Protein AF-A0A959Y8T2-F1 (afdb_monomer)

Secondary structure (DSSP, 8-state):
-PEEE-GGG--HHHHHHHHHHSSS--GGGSHHHHHHHSTT-EEEE-TTS-EEEE-EEEETTEEEE---

Structure (mmCIF, N/CA/C/O backbone):
data_AF-A0A959Y8T2-F1
#
_entry.id   AF-A0A959Y8T2-F1
#
loop_
_atom_site.group_PDB
_atom_site.id
_atom_site.type_symbol
_atom_site.label_atom_id
_atom_site.label_alt_id
_atom_site.label_comp_id
_atom_site.label_asym_id
_atom_site.label_entity_id
_atom_site.label_seq_id
_atom_site.pdbx_PDB_ins_code
_atom_site.Cartn_x
_atom_site.Cartn_y
_atom_site.Cartn_z
_atom_site.occupancy
_atom_site.B_iso_or_equiv
_atom_site.auth_seq_id
_atom_site.auth_comp_id
_atom_site.auth_asym_id
_atom_site.auth_atom_id
_atom_site.pdbx_PDB_model_num
ATOM 1 N N . MET A 1 1 ? -8.006 -7.407 -13.880 1.00 84.62 1 MET A N 1
ATOM 2 C CA . MET A 1 1 ? -8.970 -7.676 -12.781 1.00 84.62 1 MET A CA 1
ATOM 3 C C . MET A 1 1 ? -8.346 -7.189 -11.489 1.00 84.62 1 MET A C 1
ATOM 5 O O . MET A 1 1 ? -7.291 -7.680 -11.109 1.00 84.62 1 MET A O 1
ATOM 9 N N . ILE A 1 2 ? -8.999 -6.258 -10.789 1.00 91.00 2 ILE A N 1
ATOM 10 C CA . ILE A 1 2 ? -8.436 -5.689 -9.560 1.00 91.00 2 ILE A CA 1
ATOM 11 C C . ILE A 1 2 ? -8.624 -6.668 -8.397 1.00 91.00 2 ILE A C 1
ATOM 13 O O . ILE A 1 2 ? -9.747 -7.025 -8.039 1.00 91.00 2 ILE A O 1
ATOM 17 N N . ARG A 1 3 ? -7.511 -7.078 -7.788 1.00 93.31 3 ARG A N 1
ATOM 18 C CA . ARG A 1 3 ? -7.458 -7.891 -6.573 1.00 93.31 3 ARG A CA 1
ATOM 19 C C . ARG A 1 3 ? -7.190 -7.005 -5.366 1.00 93.31 3 ARG A C 1
ATOM 21 O O . ARG A 1 3 ? -6.275 -6.188 -5.373 1.00 93.31 3 ARG A O 1
ATOM 28 N N . HIS A 1 4 ? -7.964 -7.218 -4.310 1.00 94.12 4 HIS A N 1
ATOM 29 C CA . HIS A 1 4 ? -7.760 -6.578 -3.016 1.00 94.12 4 HIS A CA 1
ATOM 30 C C . HIS A 1 4 ? -6.965 -7.502 -2.091 1.00 94.12 4 HIS A C 1
ATOM 32 O O . HIS A 1 4 ? -7.342 -8.655 -1.877 1.00 94.12 4 HIS A O 1
ATOM 38 N N . LEU A 1 5 ? -5.847 -6.999 -1.574 1.00 94.50 5 LEU A N 1
ATOM 39 C CA . LEU A 1 5 ? -4.980 -7.676 -0.618 1.00 94.50 5 LEU A CA 1
ATOM 40 C C . LEU A 1 5 ? -5.133 -7.021 0.751 1.00 94.50 5 LEU A C 1
ATOM 42 O O . LEU A 1 5 ? -4.863 -5.830 0.911 1.00 94.50 5 LEU A O 1
ATOM 46 N N . ARG A 1 6 ? -5.514 -7.825 1.744 1.00 94.38 6 ARG A N 1
ATOM 47 C CA . ARG A 1 6 ? -5.460 -7.418 3.152 1.00 94.38 6 ARG A CA 1
ATOM 48 C C . ARG A 1 6 ? -4.014 -7.252 3.599 1.00 94.38 6 ARG A C 1
ATOM 50 O O . ARG A 1 6 ? -3.143 -7.914 3.043 1.00 94.38 6 ARG A O 1
ATOM 57 N N . HIS A 1 7 ? -3.776 -6.455 4.639 1.00 93.50 7 HIS A N 1
ATOM 58 C CA . HIS A 1 7 ? -2.429 -6.153 5.141 1.00 93.50 7 HIS A CA 1
ATOM 59 C C . HIS A 1 7 ? -1.560 -7.408 5.342 1.00 93.50 7 HIS A C 1
ATOM 61 O O . HIS A 1 7 ? -0.403 -7.447 4.940 1.00 93.50 7 HIS A O 1
ATOM 67 N N . GLU A 1 8 ? -2.145 -8.464 5.908 1.00 94.19 8 GLU A N 1
ATOM 68 C CA . GLU A 1 8 ? -1.472 -9.742 6.185 1.00 94.19 8 GLU A CA 1
ATOM 69 C C . GLU A 1 8 ? -1.071 -10.518 4.921 1.00 94.19 8 GLU A C 1
ATOM 71 O O . GLU A 1 8 ? -0.155 -11.334 4.960 1.00 94.19 8 GLU A O 1
ATOM 76 N N . ALA A 1 9 ? -1.750 -10.273 3.799 1.00 95.12 9 ALA A N 1
ATOM 77 C CA . ALA A 1 9 ? -1.483 -10.919 2.519 1.00 95.12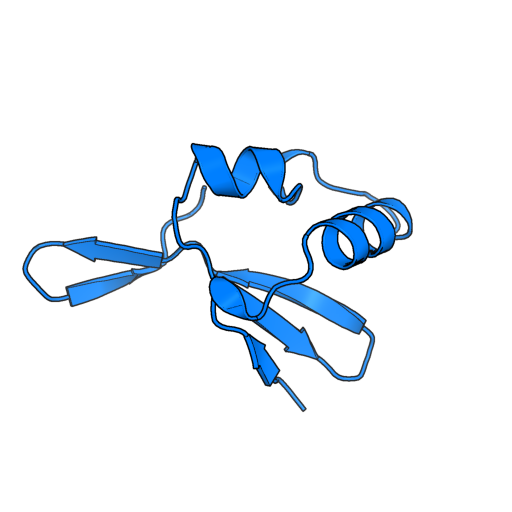 9 ALA A CA 1
ATOM 78 C C . ALA A 1 9 ? -0.439 -10.166 1.675 1.00 95.12 9 ALA A C 1
ATOM 80 O O . ALA A 1 9 ? -0.131 -10.596 0.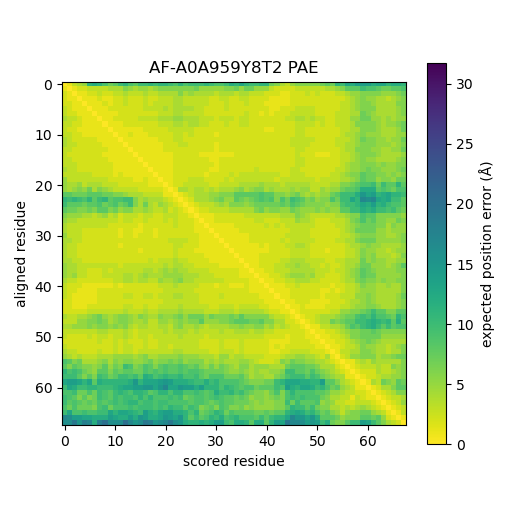563 1.00 95.12 9 ALA A O 1
ATOM 81 N N . ILE A 1 10 ? 0.081 -9.033 2.162 1.00 95.00 10 ILE A N 1
ATOM 82 C CA . ILE A 1 10 ? 1.060 -8.221 1.439 1.00 95.00 10 ILE A CA 1
ATOM 83 C C . ILE A 1 10 ? 2.469 -8.755 1.708 1.00 95.00 10 ILE A C 1
ATOM 85 O O . ILE A 1 10 ? 2.999 -8.625 2.813 1.00 95.00 10 ILE A O 1
ATOM 89 N N . ASP A 1 11 ? 3.124 -9.270 0.665 1.00 95.50 11 ASP A N 1
ATOM 90 C CA . ASP A 1 11 ? 4.574 -9.464 0.683 1.00 95.50 11 ASP A CA 1
ATOM 91 C C . ASP A 1 11 ? 5.266 -8.104 0.505 1.00 95.50 11 ASP A C 1
ATOM 93 O O . ASP A 1 11 ? 5.359 -7.552 -0.595 1.00 95.50 11 ASP A O 1
ATOM 97 N N . LYS A 1 12 ? 5.752 -7.548 1.619 1.00 94.38 12 LYS A N 1
ATOM 98 C CA . LYS A 1 12 ? 6.424 -6.240 1.656 1.00 94.38 12 LYS A CA 1
ATOM 99 C C . 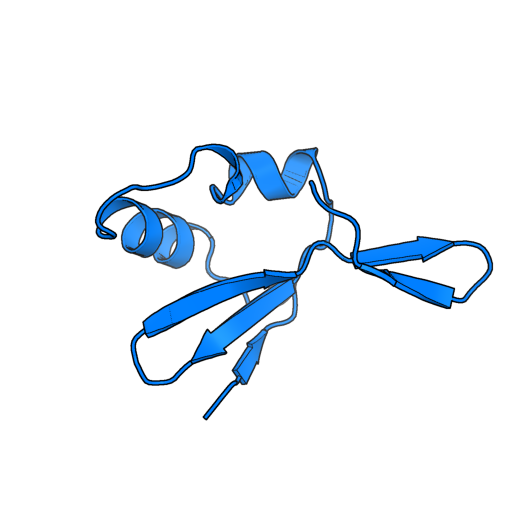LYS A 1 12 ? 7.720 -6.220 0.841 1.00 94.38 12 LYS A C 1
ATOM 101 O O . LYS A 1 12 ? 8.056 -5.196 0.253 1.00 94.38 12 LYS A O 1
ATOM 106 N N . GLN A 1 13 ? 8.435 -7.343 0.764 1.00 95.38 13 GLN A N 1
ATOM 107 C CA . GLN A 1 13 ? 9.675 -7.416 -0.002 1.00 95.38 13 GLN A CA 1
ATOM 108 C C . GLN A 1 13 ? 9.384 -7.432 -1.506 1.00 95.38 13 GLN A C 1
ATOM 110 O O . GLN A 1 13 ? 10.065 -6.754 -2.278 1.00 95.38 13 GLN A O 1
ATOM 115 N N . GLU A 1 14 ? 8.365 -8.180 -1.931 1.00 94.62 14 GLU A N 1
ATOM 116 C CA . GLU A 1 14 ? 7.890 -8.157 -3.314 1.00 94.62 14 GLU A CA 1
ATOM 117 C C . GLU A 1 14 ? 7.332 -6.777 -3.691 1.00 94.62 14 GLU A C 1
ATOM 119 O O . GLU A 1 14 ? 7.612 -6.273 -4.780 1.00 94.62 14 GLU A O 1
ATOM 124 N N . TRP A 1 15 ? 6.595 -6.142 -2.778 1.00 94.62 15 TRP A N 1
ATOM 125 C CA . TRP A 1 15 ? 6.064 -4.791 -2.940 1.00 94.62 15 TRP A CA 1
ATOM 126 C C . TRP A 1 15 ? 7.161 -3.761 -3.213 1.00 94.62 15 TRP A C 1
ATOM 128 O O . TRP A 1 15 ? 7.124 -3.084 -4.241 1.00 94.62 15 TRP A O 1
ATOM 138 N N . ASP A 1 16 ? 8.164 -3.676 -2.338 1.00 94.50 16 ASP A N 1
ATOM 139 C CA . ASP A 1 16 ? 9.254 -2.708 -2.478 1.00 94.50 16 ASP A CA 1
ATOM 140 C C . ASP A 1 16 ? 10.133 -3.003 -3.705 1.00 94.50 16 ASP A C 1
ATOM 142 O O . ASP A 1 16 ? 10.617 -2.075 -4.366 1.00 94.50 16 ASP A O 1
ATOM 146 N N . ARG A 1 17 ? 10.303 -4.285 -4.064 1.00 94.25 17 ARG A N 1
ATOM 147 C CA . ARG A 1 17 ? 10.999 -4.693 -5.294 1.00 94.25 17 ARG A CA 1
ATOM 148 C C . ARG A 1 17 ? 10.251 -4.209 -6.534 1.00 94.25 17 ARG A C 1
ATOM 150 O O . ARG A 1 17 ? 10.873 -3.644 -7.432 1.00 94.25 17 ARG A O 1
ATOM 157 N N . HIS A 1 18 ? 8.932 -4.388 -6.564 1.00 92.88 18 HIS A N 1
ATOM 158 C CA . HIS A 1 18 ? 8.093 -3.902 -7.653 1.00 92.88 18 HIS A CA 1
ATOM 159 C C . HIS A 1 18 ? 8.124 -2.376 -7.739 1.00 92.88 18 HIS A C 1
ATOM 161 O O . HIS A 1 18 ? 8.382 -1.832 -8.809 1.00 92.88 18 HIS A O 1
ATOM 167 N N . LEU A 1 19 ? 7.943 -1.677 -6.614 1.00 92.31 19 LEU A N 1
ATOM 168 C CA . LEU A 1 19 ? 8.006 -0.217 -6.561 1.00 92.31 19 LEU A CA 1
ATOM 169 C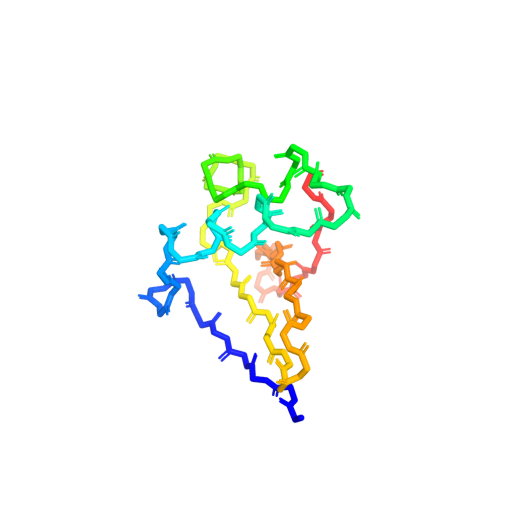 C . LEU A 1 19 ? 9.336 0.306 -7.116 1.00 92.31 19 LEU A C 1
ATOM 171 O O . LEU A 1 19 ? 9.334 1.222 -7.930 1.00 92.31 19 LEU A O 1
ATOM 175 N N . SER A 1 20 ? 10.458 -0.311 -6.738 1.00 91.38 20 SER A N 1
ATOM 176 C CA . SER A 1 20 ? 11.794 0.064 -7.226 1.00 91.38 20 SER A CA 1
ATOM 177 C C . SER A 1 20 ? 11.987 -0.156 -8.731 1.00 91.38 20 SER A C 1
ATOM 179 O O . SER A 1 20 ? 12.863 0.467 -9.324 1.00 91.38 20 SER A O 1
ATOM 181 N N . SER A 1 21 ? 11.184 -1.027 -9.351 1.00 90.62 21 SER A N 1
ATOM 182 C CA . SER A 1 21 ? 11.202 -1.262 -10.800 1.00 90.62 21 SER A CA 1
ATOM 183 C C . SER A 1 21 ? 10.329 -0.282 -11.595 1.00 90.62 21 SER A C 1
ATOM 185 O O . SER A 1 21 ? 10.480 -0.182 -12.812 1.00 90.62 21 SER A O 1
ATOM 187 N N . CYS A 1 22 ? 9.432 0.459 -10.935 1.00 88.12 22 CYS A N 1
ATOM 188 C CA . CYS A 1 22 ? 8.536 1.399 -11.599 1.00 88.12 22 CYS A CA 1
ATOM 189 C C . CYS A 1 22 ? 9.270 2.681 -12.042 1.00 88.12 22 CYS A C 1
ATOM 191 O O . CYS A 1 22 ? 10.128 3.190 -11.317 1.00 88.12 22 CYS A O 1
ATOM 193 N N . PRO A 1 23 ? 8.899 3.275 -13.190 1.00 81.31 23 PRO A N 1
ATOM 194 C CA . PRO A 1 23 ? 9.401 4.582 -13.593 1.00 81.31 23 PRO A CA 1
ATOM 195 C C . PRO A 1 23 ? 8.803 5.669 -12.684 1.00 81.31 23 PRO A C 1
ATOM 197 O O . PRO A 1 23 ? 7.651 6.062 -12.838 1.00 81.31 23 PRO A O 1
ATOM 200 N N . GLY A 1 24 ? 9.591 6.141 -11.715 1.00 83.44 24 GLY A N 1
ATOM 201 C CA . GLY A 1 24 ? 9.179 7.155 -10.735 1.00 83.44 24 GLY A CA 1
ATOM 202 C C . GLY A 1 24 ? 8.699 6.574 -9.399 1.00 83.44 24 GLY A C 1
ATOM 203 O O . GLY A 1 24 ? 7.570 6.851 -8.993 1.00 83.44 24 GLY A O 1
ATOM 204 N N . PRO A 1 25 ? 9.533 5.790 -8.687 1.00 82.62 25 PRO A N 1
ATOM 205 C CA . PRO A 1 25 ? 9.166 5.246 -7.385 1.00 82.62 25 PRO A CA 1
ATOM 206 C C . PRO A 1 25 ? 8.928 6.381 -6.387 1.00 82.62 25 PRO A C 1
ATOM 208 O O . PRO A 1 25 ? 9.828 7.167 -6.082 1.00 82.62 25 PRO A O 1
ATOM 211 N N . THR A 1 26 ? 7.722 6.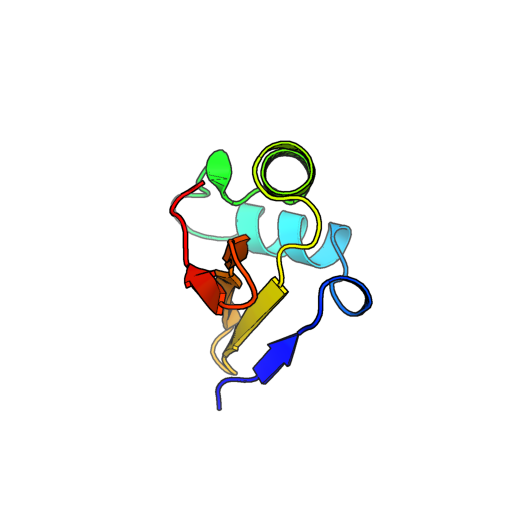462 -5.837 1.00 86.31 26 THR A N 1
ATOM 212 C CA . THR A 1 26 ? 7.409 7.440 -4.797 1.00 86.31 26 THR A CA 1
ATOM 213 C C . THR A 1 26 ? 7.900 6.929 -3.447 1.00 86.31 26 THR A C 1
ATOM 215 O O . THR A 1 26 ? 7.609 5.807 -3.036 1.00 86.31 26 THR A O 1
ATOM 218 N N . TRP A 1 27 ? 8.647 7.766 -2.719 1.00 88.38 27 TRP A N 1
ATOM 219 C CA . TRP A 1 27 ? 9.105 7.441 -1.362 1.00 88.38 27 TRP A CA 1
ATOM 220 C C . TRP A 1 27 ? 7.937 7.029 -0.449 1.00 88.38 27 TRP A C 1
ATOM 222 O O . TRP A 1 27 ? 8.054 6.062 0.299 1.00 88.38 27 TRP A O 1
ATOM 232 N N . TYR A 1 28 ? 6.795 7.711 -0.574 1.00 88.00 28 TYR A N 1
ATOM 233 C CA . TYR A 1 28 ? 5.585 7.455 0.211 1.00 88.00 28 TYR A CA 1
ATOM 234 C C . TYR A 1 28 ? 4.927 6.095 -0.044 1.00 88.00 28 TYR A C 1
ATOM 236 O O . TYR A 1 28 ? 4.180 5.631 0.808 1.00 88.00 28 TYR A O 1
ATOM 244 N N . ALA A 1 29 ? 5.200 5.440 -1.176 1.00 90.75 29 ALA A N 1
ATOM 245 C CA . ALA A 1 29 ? 4.630 4.128 -1.480 1.00 90.75 29 ALA A CA 1
ATOM 246 C C . ALA A 1 29 ? 5.451 2.958 -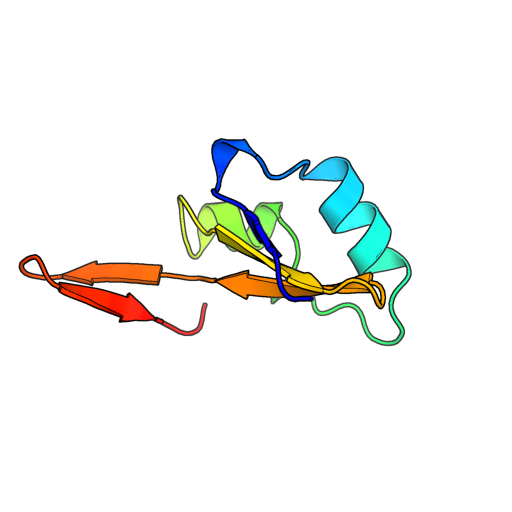0.915 1.00 90.75 29 ALA A C 1
ATOM 248 O O . ALA A 1 29 ? 5.047 1.807 -1.072 1.00 90.75 29 ALA A O 1
ATOM 249 N N . ARG A 1 30 ? 6.601 3.218 -0.279 1.00 93.56 30 ARG A N 1
ATOM 250 C CA . ARG A 1 30 ? 7.427 2.168 0.337 1.00 93.56 30 ARG A CA 1
ATOM 251 C C . ARG A 1 30 ? 6.688 1.534 1.500 1.00 93.56 30 ARG A C 1
ATOM 253 O O . ARG A 1 30 ? 6.116 2.255 2.321 1.00 93.56 30 ARG A O 1
ATOM 260 N N . SER A 1 31 ? 6.773 0.213 1.633 1.00 94.19 31 SER A N 1
ATOM 261 C CA . SER A 1 31 ? 6.040 -0.499 2.682 1.00 94.19 31 SER A CA 1
ATOM 262 C C . SER A 1 31 ? 6.421 -0.004 4.079 1.00 94.19 31 SER A C 1
ATOM 264 O O . SER A 1 31 ? 5.548 0.186 4.915 1.00 94.19 31 SER A O 1
ATOM 266 N N . ALA A 1 32 ? 7.702 0.300 4.314 1.00 93.50 32 ALA A N 1
ATOM 267 C CA . ALA A 1 32 ? 8.173 0.831 5.595 1.00 93.50 32 ALA A CA 1
ATOM 268 C C . ALA A 1 32 ? 7.581 2.212 5.939 1.00 93.50 32 ALA A C 1
ATOM 270 O O . ALA A 1 32 ? 7.347 2.511 7.106 1.00 93.50 32 ALA A O 1
ATOM 271 N N . VAL A 1 33 ? 7.332 3.058 4.934 1.00 93.44 33 VAL A N 1
ATOM 272 C CA . VAL A 1 33 ? 6.711 4.375 5.141 1.00 93.44 33 VAL A CA 1
ATOM 273 C C . VAL A 1 33 ? 5.221 4.206 5.407 1.00 93.44 33 VAL A C 1
ATOM 275 O O . VAL A 1 33 ? 4.701 4.796 6.350 1.00 93.44 33 VAL A O 1
ATOM 278 N N . LEU A 1 34 ? 4.553 3.353 4.627 1.00 92.38 34 LEU A N 1
ATOM 279 C CA . LEU A 1 34 ? 3.136 3.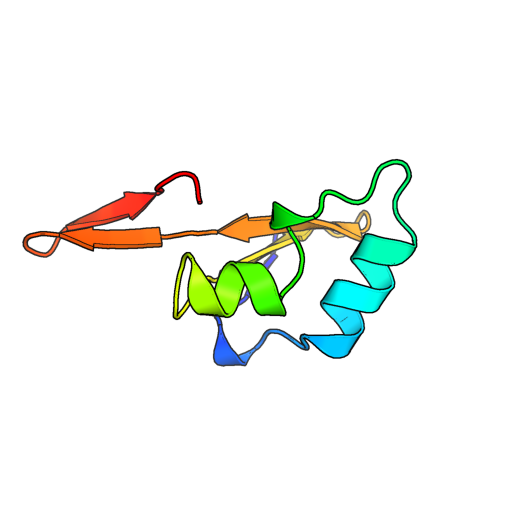036 4.795 1.00 92.38 34 LEU A CA 1
ATOM 280 C C . LEU A 1 34 ? 2.845 2.366 6.143 1.00 92.38 34 LEU A C 1
ATOM 282 O O . LEU A 1 34 ? 1.838 2.684 6.764 1.00 92.38 34 LEU A O 1
ATOM 286 N N . ASP A 1 35 ? 3.740 1.514 6.643 1.00 93.06 35 ASP A N 1
ATOM 287 C CA . ASP A 1 35 ? 3.611 0.884 7.962 1.00 93.06 35 ASP A CA 1
ATOM 288 C C . ASP A 1 35 ? 3.609 1.903 9.109 1.00 93.06 35 ASP A C 1
ATOM 290 O O . ASP A 1 35 ? 2.920 1.704 10.108 1.00 93.06 35 ASP A O 1
ATOM 294 N N . VAL A 1 36 ? 4.366 2.996 8.967 1.00 91.69 36 VAL A N 1
ATOM 295 C CA . VAL A 1 36 ? 4.432 4.069 9.968 1.00 91.69 36 VAL A CA 1
ATOM 296 C C . VAL A 1 36 ? 3.286 5.067 9.787 1.00 91.69 36 VAL A C 1
ATOM 298 O O . VAL A 1 36 ? 2.649 5.452 10.764 1.00 91.69 36 VAL A O 1
ATOM 301 N N . ALA A 1 37 ? 3.018 5.494 8.550 1.00 88.62 37 ALA A N 1
ATOM 302 C CA . ALA A 1 37 ? 2.028 6.529 8.244 1.00 88.62 37 ALA A CA 1
ATOM 303 C C . ALA A 1 37 ? 0.579 6.015 8.307 1.00 88.62 37 ALA A C 1
ATOM 305 O O . ALA A 1 37 ? -0.327 6.747 8.703 1.00 88.62 37 ALA A O 1
ATOM 306 N N . SER A 1 38 ? 0.355 4.755 7.929 1.00 89.44 38 SER A N 1
ATOM 307 C CA . SER A 1 38 ? 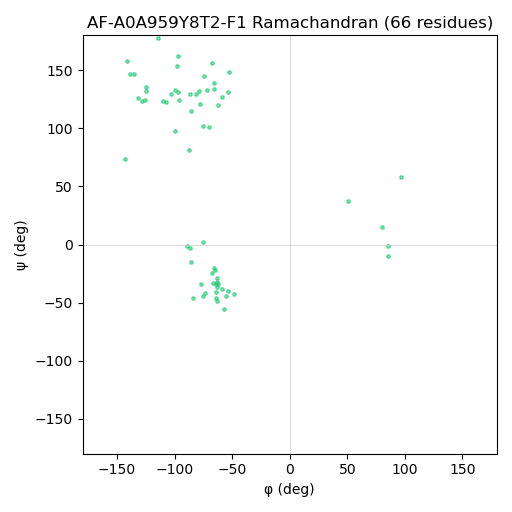-0.961 4.115 7.872 1.00 89.44 38 SER A CA 1
ATOM 308 C C . SER A 1 38 ? -0.881 2.642 8.304 1.00 89.44 38 SER A C 1
ATOM 310 O O . SER A 1 38 ? -0.997 1.741 7.466 1.00 89.44 38 SER A O 1
ATOM 312 N N . PRO A 1 39 ? -0.713 2.361 9.609 1.00 89.19 39 PRO A N 1
ATOM 313 C CA . PRO A 1 39 ? -0.660 0.994 10.121 1.00 89.19 39 PRO A CA 1
ATOM 314 C C . PRO A 1 39 ? -1.884 0.179 9.684 1.00 89.19 39 PRO A C 1
ATOM 316 O O . PRO A 1 39 ? -3.017 0.633 9.834 1.00 89.19 39 PRO A O 1
ATOM 319 N N . GLY A 1 40 ? -1.663 -1.026 9.152 1.00 90.69 40 GLY A N 1
ATOM 320 C CA . GLY A 1 40 ? -2.743 -1.878 8.642 1.00 90.69 40 GLY A CA 1
ATOM 321 C C . GLY A 1 40 ? -3.242 -1.520 7.237 1.00 90.69 40 GLY A C 1
ATOM 322 O O . GLY A 1 40 ? -4.308 -1.990 6.843 1.00 90.69 40 GLY A O 1
ATOM 323 N N . TRP A 1 41 ? -2.489 -0.712 6.479 1.00 93.56 41 TRP A N 1
ATOM 324 C CA . TRP A 1 41 ? -2.779 -0.429 5.071 1.00 93.56 41 TRP A CA 1
ATOM 325 C C . TRP A 1 41 ? -2.946 -1.713 4.249 1.00 93.56 41 TRP A C 1
ATOM 327 O O . TRP A 1 41 ? -2.314 -2.740 4.499 1.00 93.56 41 TRP A O 1
ATOM 337 N N . GLU A 1 42 ? -3.799 -1.632 3.242 1.00 94.94 42 GLU A N 1
ATOM 338 C CA . GLU A 1 42 ? -4.115 -2.727 2.328 1.00 94.94 42 GLU A CA 1
ATOM 339 C C . GLU A 1 42 ? -3.643 -2.383 0.917 1.00 94.94 42 GLU A C 1
ATOM 341 O O . GLU A 1 42 ? -3.134 -1.293 0.682 1.00 94.94 42 GLU A O 1
ATOM 346 N N . ALA A 1 43 ? -3.799 -3.278 -0.053 1.00 94.56 43 ALA A N 1
ATOM 347 C CA . ALA A 1 43 ? -3.373 -2.995 -1.418 1.00 94.56 43 ALA A CA 1
ATOM 348 C C . ALA A 1 43 ? -4.408 -3.410 -2.456 1.00 94.56 43 ALA A C 1
ATOM 350 O O . ALA A 1 43 ? -5.093 -4.420 -2.314 1.00 94.56 43 ALA A O 1
ATOM 351 N N . LEU A 1 44 ? -4.475 -2.642 -3.538 1.00 93.81 44 LEU A N 1
ATOM 352 C CA . LEU A 1 44 ? -5.101 -3.054 -4.785 1.00 93.81 44 LEU A CA 1
ATOM 353 C C . LEU A 1 44 ? -4.004 -3.417 -5.776 1.00 93.81 44 LEU A C 1
ATOM 355 O O . LEU A 1 44 ? -3.067 -2.645 -5.979 1.00 93.81 44 LEU A O 1
ATOM 359 N N . VAL A 1 45 ? -4.131 -4.589 -6.383 1.00 93.38 45 VAL A N 1
ATOM 360 C CA . VAL A 1 45 ? -3.211 -5.095 -7.399 1.00 93.38 45 VAL A CA 1
ATOM 361 C C . VAL A 1 45 ? -4.025 -5.458 -8.625 1.00 93.38 45 VAL A C 1
ATOM 363 O O . VAL A 1 45 ? -4.972 -6.234 -8.525 1.00 93.38 45 VAL A O 1
ATOM 366 N N . ASP A 1 46 ? -3.671 -4.893 -9.769 1.00 93.00 46 ASP A N 1
ATOM 367 C CA . ASP A 1 46 ? -4.265 -5.264 -11.048 1.00 93.00 46 ASP A CA 1
ATOM 368 C C . ASP A 1 46 ? -3.390 -6.281 -11.787 1.00 93.00 46 ASP A C 1
ATOM 370 O O . ASP A 1 46 ? -2.204 -6.448 -11.494 1.00 93.00 46 ASP A O 1
ATOM 374 N N . GLU A 1 47 ? -3.982 -6.959 -12.763 1.00 87.94 47 GLU A N 1
ATOM 375 C CA . GLU A 1 47 ? -3.304 -7.979 -13.573 1.00 87.94 47 GLU A CA 1
ATOM 376 C C . GLU A 1 47 ? -2.145 -7.401 -14.392 1.00 87.94 47 GLU A C 1
ATOM 378 O O . GLU A 1 47 ? -1.143 -8.083 -14.597 1.00 87.94 47 GLU A O 1
ATOM 383 N N . ASP A 1 48 ? -2.232 -6.122 -14.760 1.00 86.56 48 ASP A N 1
ATOM 384 C CA . ASP A 1 48 ? -1.193 -5.403 -15.504 1.00 86.56 48 ASP A CA 1
ATOM 385 C C . ASP A 1 48 ? 0.026 -5.023 -14.637 1.00 86.56 48 ASP A C 1
ATOM 387 O O . ASP A 1 48 ? 0.951 -4.356 -15.100 1.00 86.56 48 ASP A O 1
ATOM 391 N N . GLY A 1 49 ? 0.033 -5.407 -13.355 1.00 84.44 49 GLY A N 1
ATOM 392 C CA . GLY A 1 49 ? 1.098 -5.085 -12.403 1.00 84.44 49 GLY A CA 1
ATOM 393 C C . GLY A 1 49 ? 0.934 -3.725 -11.724 1.00 84.44 49 GLY A C 1
ATOM 394 O O . GLY A 1 49 ? 1.716 -3.378 -10.844 1.00 84.44 49 GLY A O 1
ATOM 395 N N . SER A 1 50 ? -0.107 -2.961 -12.055 1.00 89.56 50 SER A N 1
ATOM 396 C CA . SER A 1 50 ? -0.469 -1.745 -11.321 1.00 89.56 50 SER A CA 1
ATOM 397 C C . SER A 1 50 ? -0.762 -2.063 -9.851 1.00 89.56 50 SER A C 1
ATOM 399 O O . SER A 1 50 ? -1.584 -2.927 -9.546 1.00 89.56 50 SER A O 1
ATOM 401 N N . ARG A 1 51 ? -0.105 -1.351 -8.928 1.00 91.56 51 ARG A N 1
ATOM 402 C CA . ARG A 1 51 ? -0.291 -1.502 -7.475 1.00 91.56 51 ARG A CA 1
ATOM 403 C C . ARG A 1 51 ? -0.649 -0.163 -6.848 1.00 91.56 51 ARG A C 1
ATOM 405 O O . ARG A 1 51 ? 0.026 0.832 -7.100 1.00 91.56 51 ARG A O 1
ATOM 412 N N . MET A 1 52 ? -1.683 -0.141 -6.013 1.00 91.81 52 MET A N 1
ATOM 413 C CA . MET A 1 52 ? -2.096 1.044 -5.259 1.00 91.81 52 MET A CA 1
ATOM 414 C C . MET A 1 52 ? -2.225 0.708 -3.772 1.00 91.81 52 MET A C 1
ATOM 416 O O . MET A 1 52 ? -2.980 -0.206 -3.428 1.00 91.81 52 MET A O 1
ATOM 420 N N . PRO A 1 53 ? -1.515 1.417 -2.877 1.00 92.44 53 PRO A N 1
ATOM 421 C CA . PRO A 1 53 ? -1.722 1.260 -1.446 1.00 92.44 53 PRO A CA 1
ATOM 422 C C . PRO A 1 53 ? -3.061 1.890 -1.040 1.00 92.44 53 PRO A C 1
ATOM 424 O O . PRO A 1 53 ? -3.385 3.014 -1.419 1.00 92.44 53 PRO A O 1
ATOM 427 N N . LEU A 1 54 ? -3.835 1.158 -0.250 1.00 91.75 54 LEU A N 1
ATOM 428 C CA . LEU A 1 54 ? -5.062 1.598 0.395 1.00 91.75 54 LEU A CA 1
ATOM 429 C C . LEU A 1 54 ? -4.769 1.956 1.847 1.00 91.75 54 LEU A C 1
ATOM 431 O O . LEU A 1 54 ? -4.742 1.110 2.742 1.00 91.75 54 LEU A O 1
ATOM 435 N N . THR A 1 55 ? -4.582 3.245 2.075 1.00 88.12 55 THR A N 1
ATOM 436 C CA . THR A 1 55 ? -4.409 3.845 3.395 1.00 88.12 55 THR A CA 1
ATOM 437 C C . THR A 1 55 ? -5.783 4.188 3.965 1.00 88.12 55 THR A C 1
ATOM 439 O O . THR A 1 55 ? -6.294 5.304 3.833 1.00 88.12 55 THR A O 1
ATOM 442 N N . TRP A 1 56 ? -6.451 3.184 4.531 1.00 84.62 56 TRP A N 1
ATOM 443 C CA . TRP A 1 56 ? -7.748 3.358 5.179 1.00 84.62 56 TRP A CA 1
ATOM 444 C C . TRP A 1 56 ? -7.587 3.500 6.693 1.00 84.62 56 TRP A C 1
ATOM 446 O O . TRP A 1 56 ? -6.625 3.037 7.301 1.00 84.62 56 TRP A O 1
ATOM 456 N N . SER A 1 57 ? -8.538 4.183 7.313 1.00 81.44 57 SER A N 1
ATOM 457 C CA . SER A 1 57 ? -8.612 4.346 8.758 1.00 81.44 57 SER A CA 1
ATOM 458 C C . SER A 1 57 ? -10.066 4.263 9.196 1.00 81.44 57 SER A C 1
ATOM 460 O O . SER A 1 57 ? -10.979 4.512 8.409 1.00 81.44 57 SER A O 1
ATOM 462 N N . ARG A 1 58 ? -10.289 3.937 10.469 1.00 79.62 58 ARG A N 1
ATOM 463 C CA . ARG A 1 58 ? -11.625 3.864 11.054 1.00 79.62 58 ARG A CA 1
ATOM 464 C C . ARG A 1 58 ? -11.830 4.995 12.043 1.00 79.62 58 ARG A C 1
ATOM 466 O O . ARG A 1 58 ? -11.073 5.140 13.002 1.00 79.62 58 ARG A O 1
ATOM 473 N N . ARG A 1 59 ? -12.872 5.799 11.836 1.00 77.56 59 ARG A N 1
ATOM 474 C CA . ARG A 1 59 ? -13.260 6.866 12.768 1.00 77.56 59 ARG A CA 1
ATOM 475 C C . ARG A 1 59 ? -14.753 6.777 13.039 1.00 77.56 59 ARG A C 1
ATOM 477 O O . ARG A 1 59 ? -15.552 6.747 12.114 1.00 77.56 59 ARG A O 1
ATOM 484 N N . PHE A 1 60 ? -15.115 6.708 14.321 1.00 82.50 60 PHE A N 1
ATOM 485 C CA . PHE A 1 60 ? -16.505 6.553 14.775 1.00 82.50 60 PHE A CA 1
ATOM 486 C C . PHE A 1 60 ? -17.262 5.398 14.089 1.00 82.50 60 PHE A C 1
ATOM 488 O O . PHE A 1 60 ? -18.441 5.511 13.779 1.00 82.50 60 PHE A O 1
ATOM 495 N N . GLY A 1 61 ? -16.576 4.278 13.837 1.00 82.75 61 GLY A N 1
ATOM 496 C CA . GLY A 1 61 ? -17.179 3.087 13.233 1.00 82.75 61 GLY A CA 1
ATOM 497 C C . GLY A 1 61 ? -17.233 3.084 11.703 1.00 82.75 61 GLY A C 1
ATOM 498 O O . GLY A 1 61 ? -17.491 2.017 11.152 1.00 82.75 61 GLY A O 1
ATOM 499 N N . VAL A 1 62 ? -16.925 4.207 11.048 1.00 83.88 62 VAL A N 1
ATOM 500 C CA . VAL A 1 62 ? -16.899 4.360 9.586 1.00 83.88 62 VAL A CA 1
ATOM 501 C C . VAL A 1 62 ? -15.473 4.207 9.066 1.00 83.88 62 VAL A C 1
ATOM 503 O O . VAL A 1 62 ? -14.550 4.848 9.583 1.00 83.88 62 VAL A O 1
ATOM 506 N N . ASP A 1 63 ? -15.311 3.381 8.037 1.00 83.38 63 ASP A N 1
ATOM 507 C CA . ASP A 1 63 ? -14.047 3.206 7.326 1.00 83.38 63 ASP A CA 1
ATOM 508 C C . ASP A 1 63 ? -13.930 4.268 6.226 1.00 83.38 63 ASP A C 1
ATOM 510 O O . ASP A 1 63 ? -14.858 4.482 5.444 1.00 83.38 63 ASP A O 1
ATOM 514 N N . TYR A 1 64 ? -12.802 4.974 6.188 1.00 81.38 64 TYR A N 1
ATOM 515 C CA . TYR A 1 64 ? -12.547 6.039 5.222 1.00 81.38 64 TYR A CA 1
ATOM 516 C C . TYR A 1 64 ? -11.115 5.968 4.694 1.00 81.38 64 TYR A C 1
ATOM 518 O O . TYR A 1 64 ? -10.181 5.608 5.412 1.00 81.38 64 TYR A O 1
ATOM 526 N N . LEU A 1 65 ? -10.946 6.347 3.428 1.00 81.94 65 LEU A N 1
ATOM 527 C CA . LEU A 1 65 ? -9.640 6.523 2.800 1.00 81.94 65 LEU A CA 1
ATOM 528 C C . LEU A 1 65 ? -9.037 7.861 3.229 1.00 81.94 65 LEU A C 1
ATOM 530 O O . LEU A 1 65 ? -9.695 8.902 3.176 1.00 81.94 65 LEU A O 1
ATOM 534 N N . ARG A 1 66 ? -7.772 7.835 3.642 1.00 74.62 66 ARG A N 1
ATOM 535 C CA . ARG A 1 66 ? -6.989 9.020 3.993 1.00 74.62 66 ARG A CA 1
ATOM 536 C C . ARG A 1 66 ? -5.721 9.013 3.151 1.00 74.62 66 ARG A C 1
ATOM 538 O O . ARG A 1 66 ? -5.086 7.975 3.049 1.00 74.62 66 ARG A O 1
ATOM 545 N N . GLN A 1 67 ? -5.331 10.148 2.575 1.00 65.38 67 GLN A N 1
ATOM 546 C CA . GLN A 1 67 ? -4.000 10.248 1.970 1.00 65.38 67 GLN A CA 1
ATOM 547 C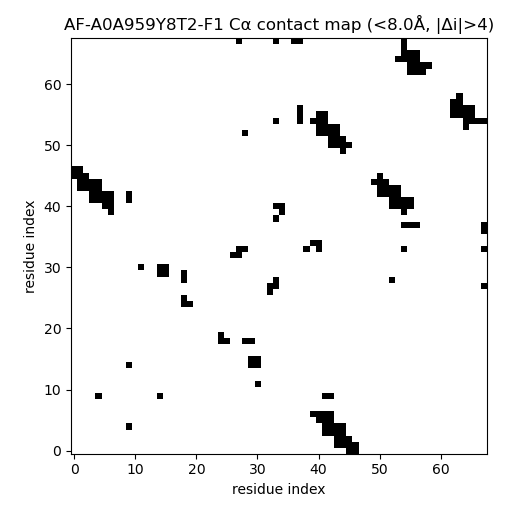 C . GLN A 1 67 ? -2.916 10.137 3.062 1.00 65.38 67 GLN A C 1
ATOM 549 O O . GLN A 1 67 ? -3.094 10.754 4.118 1.00 65.38 67 GLN A O 1
ATOM 554 N N . PRO A 1 68 ? -1.862 9.328 2.845 1.00 59.03 68 PRO A N 1
ATOM 555 C CA . PRO A 1 68 ? -0.758 9.184 3.793 1.00 59.03 68 PRO A CA 1
ATOM 556 C C . PRO A 1 68 ? 0.025 10.484 3.988 1.00 59.03 68 PRO A C 1
ATOM 558 O O . PRO A 1 68 ? 0.085 11.296 3.035 1.00 59.03 68 PRO A O 1
#

Radius of gyration: 12.03 Å; Cα contacts (8 Å, |Δi|>4): 92; chains: 1; bounding box: 29×21×30 Å

pLDDT: mean 88.89, std 6.86, range [59.03, 95.5]

Foldseek 3Di:
DKDKFWPVRDPLVVQQVLLVVDDDRDPCSRPVNCCVVANRWIWIADPVRDIDIFRWDDDPNDIDGDDD

Sequence (68 aa):
MIRHLRHEAIDKQEWDRHLSSCPGPTWYARSAVLDVASPGWEALVDEDGSRMPLTWSRRFGVDYLRQP

Nearest PDB structures (foldseek):
  3dpa-assembly1_A  TM=6.010E-01  e=4.252E+00  Escherichia coli
  2lfo-assembly1_A  TM=5.741E-01  e=5.509E+00  Gallus gallus
  7jvm-assembly1_A  TM=5.275E-01  e=6.270E+00  Homo sapiens
  6mdb-assembly1_A  TM=5.500E-01  e=8.123E+00  Homo sapiens
  5ehr-assembly1_A  TM=4.528E-01  e=8.667E+00  Homo sapiens

Mean predicted aligned error: 4.3 Å

Solvent-accessible surface area (backbone atoms only — not comparable to full-atom values): 4104 Å² total; per-residue (Å²): 103,81,40,79,38,54,46,89,71,56,57,54,69,62,49,43,53,52,42,70,69,44,96,77,60,56,74,75,74,30,50,76,47,35,50,71,67,28,62,78,33,28,35,39,38,34,74,88,67,52,72,44,81,41,36,49,49,75,57,98,89,44,78,43,82,48,87,119